Protein AF-A0A075X8C1-F1 (afdb_monomer_lite)

pLDDT: 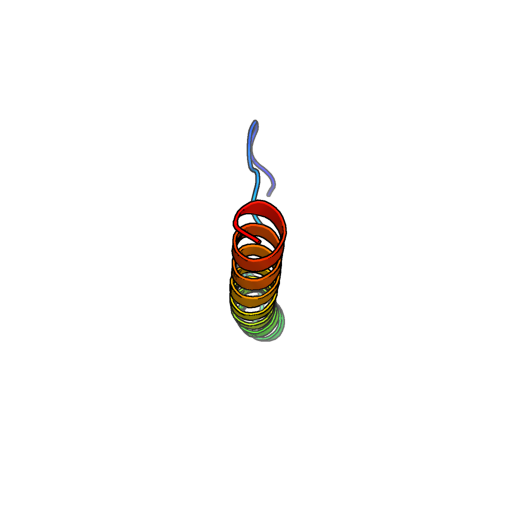mean 96.76, std 3.25, range [79.75, 98.69]

InterPro domains:
  IPR011759 Cytochrome C oxidase subunit II, transmembrane domain [PF02790] (3-40)
  IPR011759 Cytochrome C oxidase subunit II, transmembrane domain [PS50999] (1-41)
  IPR036257 Cytochrome C oxidase subunit II, transmembrane domain superfamily [G3DSA:1.10.287.90] (1-41)
  IPR036257 Cytochrome C ox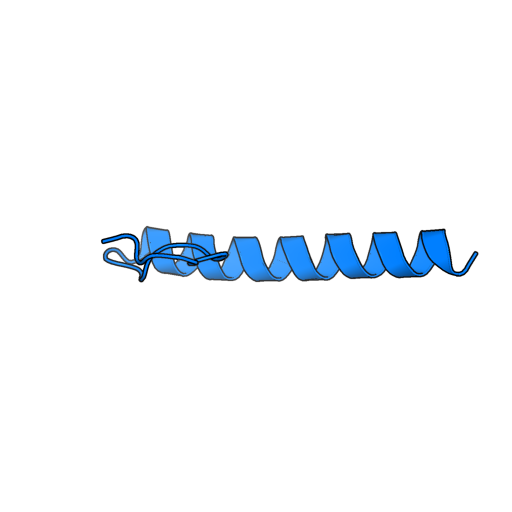idase subunit II, transmembrane domain superfamily [SSF81464] (1-40)

Radius of gyration: 13.63 Å; chains: 1; bounding box: 23×32×31 Å

Organism: Homo sapiens (NCBI:txid9606)

Foldseek 3Di:
DDDPPDPADDDDPDPVVVVVSVVVVVVVVVVVVVVVVVVVD

Sequence (41 aa):
MAHAAQVGLQDATSPIMEELITFHDHALMIIFLICFLVLYA

Structure (mmCIF, N/CA/C/O backbone):
data_AF-A0A075X8C1-F1
#
_entry.id   AF-A0A075X8C1-F1
#
loop_
_atom_site.group_PDB
_atom_site.id
_atom_site.type_symbol
_atom_site.label_atom_id
_atom_site.label_alt_id
_atom_site.label_comp_id
_atom_site.label_asym_id
_atom_site.label_entity_id
_atom_site.label_seq_id
_atom_site.pdbx_PDB_ins_code
_atom_site.Cartn_x
_atom_site.Cartn_y
_atom_site.Cartn_z
_atom_site.occupancy
_atom_site.B_iso_or_equiv
_atom_site.auth_seq_id
_atom_site.auth_comp_id
_atom_site.auth_asym_id
_atom_site.auth_atom_id
_atom_site.pdbx_PDB_model_num
ATOM 1 N N . MET A 1 1 ? -7.641 13.795 9.020 1.00 90.44 1 MET A N 1
ATOM 2 C CA . MET A 1 1 ? -7.967 14.593 7.814 1.00 90.44 1 MET A CA 1
ATOM 3 C C . MET A 1 1 ? -6.901 14.296 6.786 1.00 90.44 1 MET A C 1
ATOM 5 O O . MET A 1 1 ? -5.756 14.147 7.182 1.00 90.44 1 MET A O 1
ATOM 9 N N . ALA A 1 2 ? -7.252 14.189 5.508 1.00 92.19 2 ALA A N 1
ATOM 10 C CA . ALA A 1 2 ? -6.254 13.930 4.475 1.00 92.19 2 ALA A CA 1
ATOM 11 C C . ALA A 1 2 ? -5.320 15.135 4.291 1.00 92.19 2 ALA A C 1
ATOM 13 O O . ALA A 1 2 ? -5.777 16.281 4.268 1.00 92.19 2 ALA A O 1
ATOM 14 N N . HIS A 1 3 ? -4.028 14.863 4.132 1.00 95.19 3 HIS A N 1
ATOM 15 C CA . HIS A 1 3 ? -3.014 15.866 3.817 1.00 95.19 3 HIS A CA 1
ATOM 16 C C . HIS A 1 3 ? -2.669 15.847 2.322 1.00 95.19 3 HIS A C 1
ATOM 18 O O . HIS A 1 3 ? -2.836 14.835 1.637 1.00 95.19 3 HIS A O 1
ATOM 24 N N . ALA A 1 4 ? -2.181 16.974 1.796 1.00 96.00 4 ALA A N 1
ATOM 25 C CA . ALA A 1 4 ? -1.696 17.026 0.420 1.00 96.00 4 ALA A CA 1
ATOM 26 C C . ALA A 1 4 ? -0.543 16.022 0.226 1.00 96.00 4 ALA A C 1
ATOM 28 O O . ALA A 1 4 ? 0.339 15.927 1.077 1.00 96.00 4 ALA A O 1
ATOM 29 N N . ALA A 1 5 ? -0.564 15.291 -0.894 1.00 95.88 5 ALA A N 1
ATOM 30 C CA . ALA A 1 5 ? 0.385 14.222 -1.232 1.00 95.88 5 ALA A CA 1
ATOM 31 C C . ALA A 1 5 ? 0.372 12.980 -0.309 1.00 95.88 5 ALA A C 1
ATOM 33 O O . ALA A 1 5 ? 1.313 12.188 -0.332 1.00 95.88 5 ALA A O 1
ATOM 34 N N . GLN A 1 6 ? -0.693 12.758 0.468 1.00 96.31 6 GLN A N 1
ATOM 35 C CA . GLN A 1 6 ? -0.864 11.517 1.224 1.00 96.31 6 GLN A CA 1
ATOM 36 C C . GLN A 1 6 ? -1.184 10.336 0.291 1.00 96.31 6 GLN A C 1
ATOM 38 O O . GLN A 1 6 ? -2.172 10.368 -0.438 1.00 96.31 6 GLN A O 1
ATOM 43 N N . VAL A 1 7 ? -0.347 9.294 0.330 1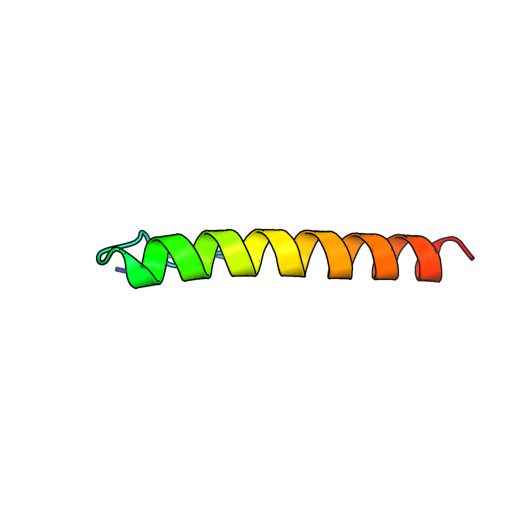.00 95.50 7 VAL A N 1
ATOM 44 C CA . VAL A 1 7 ? -0.487 8.077 -0.499 1.00 95.50 7 VAL A CA 1
ATOM 45 C C . VAL A 1 7 ? -1.149 6.921 0.267 1.00 95.50 7 VAL A C 1
ATOM 47 O O . VAL A 1 7 ? -1.824 6.094 -0.337 1.00 95.50 7 VAL A O 1
ATOM 50 N N . GLY A 1 8 ? -0.972 6.864 1.591 1.00 94.88 8 GLY A N 1
ATOM 51 C CA . GLY A 1 8 ? -1.553 5.834 2.458 1.00 94.88 8 GLY A CA 1
ATOM 52 C C . GLY A 1 8 ? -2.924 6.201 3.035 1.00 94.88 8 GLY A C 1
ATOM 53 O O . GLY A 1 8 ? -3.488 7.258 2.748 1.00 94.88 8 GLY A O 1
ATOM 54 N N . LEU A 1 9 ? -3.446 5.328 3.898 1.00 96.44 9 LEU A N 1
ATOM 55 C CA . LEU A 1 9 ? -4.680 5.572 4.651 1.00 96.44 9 LEU A CA 1
ATOM 56 C C . LEU A 1 9 ? -4.500 6.716 5.669 1.00 96.44 9 LEU A C 1
ATOM 58 O O . LEU A 1 9 ? -3.379 7.077 6.026 1.00 96.44 9 LEU A O 1
ATOM 62 N N . GLN A 1 10 ? -5.610 7.325 6.104 1.00 96.88 10 GLN A N 1
ATOM 63 C CA . GLN A 1 10 ? -5.593 8.299 7.205 1.00 96.88 10 GLN A CA 1
ATOM 64 C C . GLN A 1 10 ? -5.310 7.607 8.538 1.00 96.88 10 GLN A C 1
ATOM 66 O O . GLN A 1 10 ? -5.633 6.429 8.695 1.00 96.88 10 GLN A O 1
ATOM 71 N N . ASP A 1 11 ? -4.773 8.367 9.496 1.00 95.12 11 ASP A N 1
ATOM 72 C CA . ASP A 1 11 ? -4.552 7.887 10.859 1.00 95.12 11 ASP A CA 1
ATOM 73 C C . ASP A 1 11 ? -5.834 7.287 11.448 1.00 95.12 11 ASP A C 1
ATOM 75 O O . ASP A 1 11 ? -6.940 7.815 11.270 1.00 95.12 11 ASP A O 1
ATOM 79 N N . ALA A 1 12 ? -5.679 6.173 12.162 1.00 96.56 12 ALA A N 1
ATOM 80 C CA . ALA A 1 12 ? -6.799 5.482 12.774 1.00 96.56 12 ALA A CA 1
ATOM 81 C C . ALA A 1 12 ? -7.446 6.343 13.869 1.00 96.56 12 ALA A C 1
ATOM 83 O O . ALA A 1 12 ? -6.798 6.786 14.814 1.00 96.56 12 ALA A O 1
ATOM 84 N N . THR A 1 13 ? -8.760 6.539 13.763 1.00 97.31 13 THR A N 1
ATOM 85 C CA . THR A 1 13 ? -9.586 7.193 14.794 1.00 97.31 13 THR A CA 1
ATOM 86 C C . THR A 1 13 ? -10.518 6.211 15.509 1.00 97.31 13 THR A C 1
ATOM 88 O O . THR A 1 13 ? -11.311 6.609 16.360 1.00 97.31 13 THR A O 1
ATOM 91 N N . SER A 1 14 ? -10.437 4.920 15.166 1.00 97.62 14 SER A N 1
ATOM 92 C CA . SER A 1 14 ? -11.184 3.831 15.797 1.00 97.62 14 SER A CA 1
ATOM 93 C C . SER A 1 14 ? -10.370 2.529 15.774 1.00 97.62 14 SER A C 1
ATOM 95 O O . SER A 1 14 ? -9.569 2.355 14.852 1.00 97.62 14 SER A O 1
ATOM 97 N N . PRO A 1 15 ? -10.610 1.588 16.709 1.00 96.62 15 PRO A N 1
ATOM 98 C CA . PRO A 1 15 ? -9.900 0.303 16.743 1.00 96.62 15 PRO A CA 1
ATOM 99 C C . PRO A 1 15 ? -10.052 -0.513 15.454 1.00 96.62 15 PRO A C 1
ATOM 101 O O . PRO A 1 15 ? -9.119 -1.164 15.006 1.00 96.62 15 PRO A O 1
ATOM 104 N N . ILE A 1 16 ? -11.214 -0.434 14.798 1.00 98.31 16 ILE A N 1
ATOM 105 C CA . ILE A 1 16 ? -11.447 -1.137 13.528 1.00 98.31 16 ILE A CA 1
ATOM 106 C C . ILE A 1 16 ? -10.543 -0.577 12.425 1.00 98.31 16 ILE A C 1
ATOM 108 O O . ILE A 1 16 ? -10.055 -1.332 11.592 1.00 98.31 16 ILE A O 1
ATOM 112 N N . MET A 1 17 ? -10.304 0.737 12.407 1.00 97.94 17 MET A N 1
ATOM 113 C CA . MET A 1 17 ? -9.437 1.339 11.395 1.00 97.94 17 MET A CA 1
ATOM 114 C C . MET A 1 17 ? -7.975 0.902 11.567 1.00 97.94 17 MET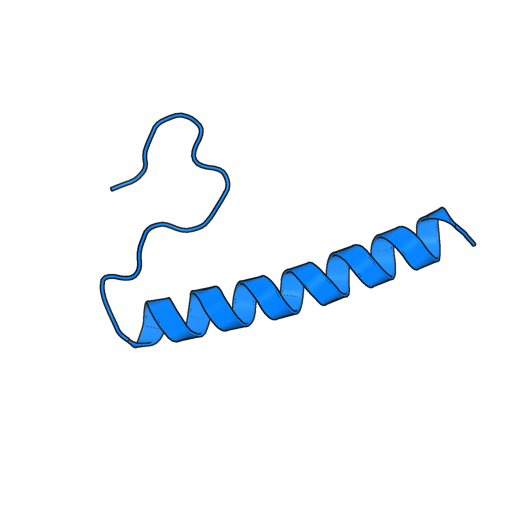 A C 1
ATOM 116 O O . MET A 1 17 ? -7.283 0.724 10.572 1.00 97.94 17 MET A O 1
ATOM 120 N N . GLU A 1 18 ? -7.518 0.677 12.798 1.00 98.25 18 GLU A N 1
ATOM 121 C CA . GLU A 1 18 ? -6.177 0.145 13.079 1.00 98.25 18 GLU A CA 1
ATOM 122 C C . GLU A 1 18 ? -6.008 -1.288 12.548 1.00 98.25 18 GLU A C 1
ATOM 124 O O . GLU A 1 18 ? -5.031 -1.594 11.858 1.00 98.25 18 GLU A O 1
ATOM 129 N N . GLU A 1 19 ? -7.014 -2.138 12.762 1.00 98.44 19 GLU A N 1
ATOM 130 C CA . GLU A 1 19 ? -7.055 -3.490 12.192 1.00 98.44 19 GLU A CA 1
ATOM 131 C C . GLU A 1 19 ? -7.080 -3.461 10.657 1.00 98.44 19 GLU A C 1
ATOM 133 O O . GLU A 1 19 ? -6.386 -4.236 9.999 1.00 98.44 19 GLU A O 1
ATOM 138 N N . LEU A 1 20 ? -7.838 -2.534 10.062 1.00 98.19 20 LEU A N 1
ATOM 139 C CA . LEU A 1 20 ? -7.908 -2.379 8.607 1.00 98.19 20 LEU A CA 1
ATOM 140 C C . LEU A 1 20 ? -6.586 -1.903 7.999 1.00 98.19 20 LEU A C 1
ATOM 142 O O . LEU A 1 20 ? -6.227 -2.380 6.924 1.00 98.19 20 LEU A O 1
ATOM 146 N N . ILE A 1 21 ? -5.861 -0.997 8.662 1.00 98.44 21 ILE A N 1
ATOM 147 C CA . ILE A 1 21 ? -4.527 -0.560 8.221 1.00 98.44 21 ILE A CA 1
ATOM 148 C C . ILE A 1 21 ? -3.554 -1.741 8.274 1.00 98.44 21 ILE A C 1
ATOM 150 O O . ILE A 1 21 ? -2.881 -2.023 7.287 1.00 98.44 21 ILE A O 1
ATOM 154 N N . THR A 1 22 ? -3.554 -2.501 9.370 1.00 98.31 22 THR A N 1
ATOM 155 C CA . THR A 1 22 ? -2.698 -3.690 9.510 1.00 98.31 22 THR A CA 1
ATOM 156 C C . THR A 1 22 ? -3.014 -4.748 8.448 1.00 98.31 22 THR A C 1
ATOM 158 O O . THR A 1 22 ? -2.115 -5.324 7.829 1.00 98.31 22 THR A O 1
ATOM 161 N N . PHE A 1 23 ? -4.300 -4.988 8.186 1.00 98.56 23 PHE A N 1
ATOM 162 C CA . PHE A 1 23 ? -4.743 -5.895 7.132 1.00 98.56 23 PHE A CA 1
ATOM 163 C C . PHE A 1 23 ? -4.317 -5.414 5.738 1.00 98.56 23 PHE A C 1
ATOM 165 O O . PHE A 1 23 ? -3.819 -6.202 4.931 1.00 98.56 23 PHE A O 1
ATOM 172 N N . HIS A 1 24 ? -4.490 -4.122 5.461 1.00 98.44 24 HIS A N 1
ATOM 173 C CA . HIS A 1 24 ? -4.079 -3.498 4.210 1.00 98.44 24 HIS A CA 1
ATOM 174 C C . HIS A 1 24 ? -2.575 -3.665 3.961 1.00 98.44 24 HIS A C 1
ATOM 176 O O . HIS A 1 24 ? -2.180 -4.072 2.868 1.00 98.44 24 HIS A O 1
ATOM 182 N N . ASP A 1 25 ? -1.740 -3.426 4.972 1.00 97.94 25 ASP A N 1
ATOM 183 C CA . ASP A 1 25 ? -0.287 -3.552 4.850 1.00 97.94 25 ASP A CA 1
ATOM 184 C C . ASP A 1 25 ? 0.133 -5.001 4.563 1.00 97.94 25 ASP A C 1
ATOM 186 O O . ASP A 1 25 ? 0.986 -5.250 3.704 1.00 97.94 25 ASP A O 1
ATOM 190 N N . HIS A 1 26 ? -0.526 -5.977 5.198 1.00 98.50 26 HIS A N 1
ATOM 191 C CA . HIS A 1 26 ? -0.301 -7.391 4.902 1.00 98.50 26 HIS A CA 1
ATOM 192 C C . HIS A 1 26 ? -0.697 -7.757 3.463 1.00 98.50 26 HIS A C 1
ATOM 194 O O . HIS A 1 26 ? 0.044 -8.455 2.765 1.00 98.50 26 HIS A O 1
ATOM 200 N N . ALA A 1 27 ? -1.841 -7.259 2.988 1.00 98.56 27 ALA A N 1
ATOM 201 C CA . ALA A 1 27 ? -2.294 -7.486 1.620 1.00 98.56 27 ALA A CA 1
ATOM 202 C C . ALA A 1 27 ? -1.343 -6.853 0.589 1.00 98.56 27 ALA A C 1
ATOM 204 O O . ALA A 1 27 ? -0.978 -7.507 -0.391 1.00 98.56 27 ALA A O 1
ATOM 205 N N . LEU A 1 28 ? -0.890 -5.615 0.821 1.00 98.38 28 LEU A N 1
ATOM 206 C CA . LEU A 1 28 ? 0.068 -4.945 -0.060 1.00 98.38 28 LEU A CA 1
ATOM 207 C C . LEU A 1 28 ? 1.405 -5.681 -0.126 1.00 98.38 28 LEU A C 1
ATOM 209 O O . LEU A 1 28 ? 1.948 -5.829 -1.220 1.00 98.38 28 LEU A O 1
ATOM 213 N N . MET A 1 29 ? 1.914 -6.196 0.998 1.00 98.38 29 MET A N 1
ATOM 214 C CA . MET A 1 29 ? 3.119 -7.030 1.001 1.00 98.38 29 MET A CA 1
ATOM 215 C C . MET A 1 29 ? 2.969 -8.221 0.043 1.00 98.38 29 MET A C 1
ATOM 217 O O . MET A 1 29 ? 3.849 -8.458 -0.783 1.00 98.38 29 MET A O 1
ATOM 221 N N . ILE A 1 30 ? 1.846 -8.945 0.105 1.00 98.69 30 ILE A N 1
ATOM 222 C CA . ILE 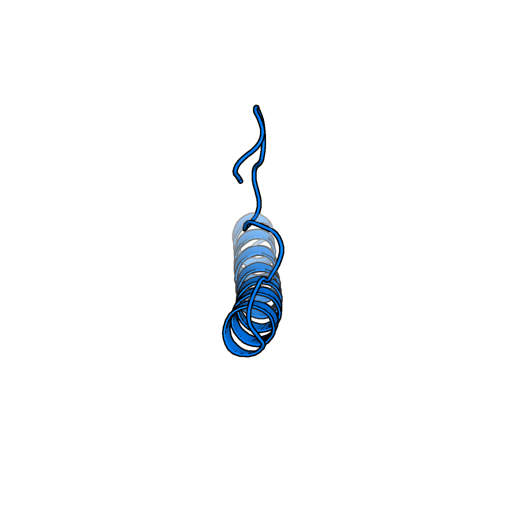A 1 30 ? 1.588 -10.099 -0.771 1.00 98.69 30 ILE A CA 1
ATOM 223 C C . ILE A 1 30 ? 1.515 -9.672 -2.241 1.00 98.69 30 ILE A C 1
ATOM 225 O O . ILE A 1 30 ? 2.125 -10.315 -3.095 1.00 98.69 30 ILE A O 1
ATOM 229 N N . ILE A 1 31 ? 0.806 -8.582 -2.544 1.00 98.62 31 ILE A N 1
ATOM 230 C CA . ILE A 1 31 ? 0.682 -8.070 -3.914 1.00 98.62 31 ILE A CA 1
ATOM 231 C C . ILE A 1 31 ? 2.062 -7.721 -4.476 1.00 98.62 31 ILE A C 1
ATOM 233 O O . ILE A 1 31 ? 2.397 -8.167 -5.571 1.00 98.62 31 ILE A O 1
ATOM 237 N N . PHE A 1 32 ? 2.892 -6.995 -3.722 1.00 98.44 32 PHE A N 1
ATOM 238 C CA . PHE A 1 32 ? 4.245 -6.656 -4.163 1.00 98.44 32 PHE A CA 1
ATOM 239 C C . PHE A 1 32 ? 5.117 -7.892 -4.371 1.00 98.44 32 PHE A C 1
ATOM 241 O O . PHE A 1 32 ? 5.829 -7.961 -5.370 1.00 98.44 32 PHE A O 1
ATOM 248 N N . LEU A 1 33 ? 5.038 -8.889 -3.485 1.00 98.38 33 LEU A N 1
ATOM 249 C CA . LEU A 1 33 ? 5.761 -10.152 -3.656 1.00 98.38 33 LEU A CA 1
ATOM 250 C C . LEU A 1 33 ? 5.360 -10.866 -4.952 1.00 98.38 33 LEU A C 1
ATOM 252 O O . LEU A 1 33 ? 6.232 -11.316 -5.692 1.00 98.38 33 LEU A O 1
ATOM 256 N N . ILE A 1 34 ? 4.062 -10.922 -5.263 1.00 98.50 34 ILE A N 1
ATOM 257 C CA . ILE A 1 34 ? 3.568 -11.505 -6.517 1.00 98.50 34 ILE A CA 1
ATOM 258 C C . ILE A 1 34 ? 4.042 -10.679 -7.717 1.00 98.50 34 ILE A C 1
ATOM 260 O O . ILE A 1 34 ? 4.528 -11.251 -8.689 1.00 98.50 34 ILE A O 1
ATOM 264 N N . CYS A 1 35 ? 3.951 -9.349 -7.658 1.00 98.50 35 CYS A N 1
ATOM 265 C CA . CYS A 1 35 ? 4.425 -8.477 -8.731 1.00 98.50 35 CYS A CA 1
ATOM 266 C C . CYS A 1 35 ? 5.919 -8.675 -9.008 1.00 98.50 35 CYS A C 1
ATOM 268 O O . CYS A 1 35 ? 6.298 -8.813 -10.167 1.00 98.50 35 CYS A O 1
ATOM 270 N N . PHE A 1 36 ? 6.762 -8.732 -7.972 1.00 98.38 36 PHE A N 1
ATOM 271 C CA . PHE A 1 36 ? 8.195 -8.977 -8.139 1.00 98.38 36 PHE A CA 1
ATOM 272 C C . PHE A 1 36 ? 8.489 -10.381 -8.665 1.00 98.38 36 PHE A C 1
ATOM 274 O O . PHE A 1 36 ? 9.349 -10.522 -9.530 1.00 98.38 36 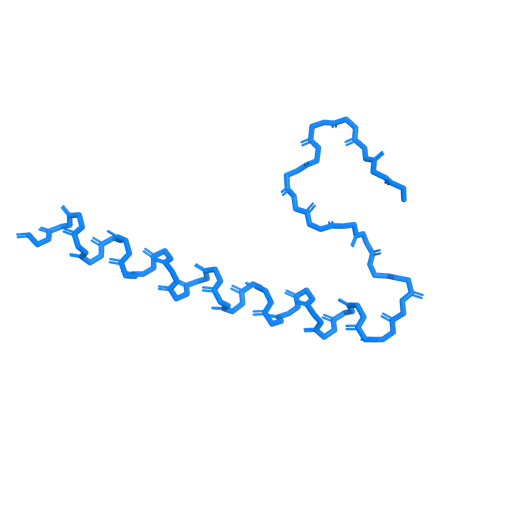PHE A O 1
ATOM 281 N N . LEU A 1 37 ? 7.760 -11.400 -8.198 1.00 98.12 37 LEU A N 1
ATOM 282 C CA . LEU A 1 37 ? 7.879 -12.762 -8.717 1.00 98.12 37 LEU A CA 1
ATOM 283 C C . LEU A 1 37 ? 7.561 -12.814 -10.218 1.00 98.12 37 LEU A C 1
ATOM 285 O O . LEU A 1 37 ? 8.332 -13.386 -10.978 1.00 98.12 37 LEU A O 1
ATOM 289 N N . VAL A 1 38 ? 6.452 -12.198 -10.640 1.00 98.31 38 VAL A N 1
ATOM 290 C CA . VAL A 1 38 ? 6.018 -12.167 -12.047 1.00 98.31 38 VAL A CA 1
ATOM 291 C C . VAL A 1 38 ? 6.953 -11.327 -12.914 1.00 98.31 38 VAL A C 1
ATOM 293 O O . VAL A 1 38 ? 7.198 -11.693 -14.052 1.00 98.31 38 VAL A O 1
ATOM 296 N N . LEU A 1 39 ? 7.468 -10.205 -12.403 1.00 98.06 39 LEU A N 1
ATOM 297 C CA . LEU A 1 39 ? 8.392 -9.344 -13.145 1.00 98.06 39 LEU A CA 1
ATOM 298 C C . LEU A 1 39 ? 9.761 -10.009 -13.360 1.00 98.06 39 LEU A C 1
ATOM 300 O O . LEU A 1 39 ? 10.422 -9.732 -14.356 1.00 98.06 39 LEU A O 1
ATOM 304 N N . TYR A 1 40 ? 10.211 -10.814 -12.394 1.00 93.94 40 TYR A N 1
ATOM 305 C CA . TYR A 1 40 ? 11.498 -11.505 -12.461 1.00 93.94 40 TYR A CA 1
ATOM 306 C C . TYR A 1 40 ? 11.461 -12.785 -13.309 1.00 93.94 40 TYR A C 1
ATOM 308 O O . TYR A 1 40 ? 12.483 -13.129 -13.903 1.00 93.94 40 TYR A O 1
ATOM 316 N N . ALA A 1 41 ? 10.327 -13.496 -13.317 1.00 79.75 41 ALA A N 1
ATOM 317 C CA . ALA A 1 41 ? 10.122 -14.719 -14.100 1.00 79.75 41 ALA A CA 1
ATOM 318 C C . ALA A 1 41 ? 10.151 -14.453 -15.614 1.00 79.75 41 ALA A C 1
ATOM 320 O O . ALA A 1 41 ? 10.775 -15.278 -16.322 1.00 79.75 41 ALA A O 1
#

Secondary structure (DSSP, 8-state):
-PPTT--SPPPPSSHHHHHHHHHHHHHHHHHHHHHHHHHH-